Protein AF-A0A183GVA5-F1 (afdb_monomer)

Nearest PDB structures (foldseek):
  7lpi-assembly1_B  TM=5.401E-01  e=8.943E+00  Homo sapiens
  5dfh-assembly1_A  TM=5.681E-01  e=9.524E+00  Homo sapiens

Secondary structure (DSSP, 8-state):
--HHHHHHHHHHHHHHHHH---SEEEEEE-------S-SSTT-TTB-S------TTHHHHHHHHHHTT-EEGGGTS---GGGS-S---SS----TTS---S----EEEEEE--------

Radius of gyration: 16.21 Å; Cα contacts (8 Å, |Δi|>4): 136; chains: 1; bounding box: 30×30×55 Å

Sequence (119 aa):
MANEEVEVFYVDLEKFYKEGHTFHKVIVGKFNAKIGPRRSPDELHIGTHRLEWNEQGEGLSQFIMSTKTIHGNSQFQKPPSLRWTWETENVRLPAHLSGSTVPSCANIRLRDLGYTKAG

Structure (mmCIF, N/CA/C/O backbone):
data_AF-A0A183GVA5-F1
#
_entry.id   AF-A0A183GVA5-F1
#
loop_
_atom_site.group_PDB
_atom_site.id
_atom_site.type_symbol
_atom_site.label_atom_id
_atom_site.label_alt_id
_atom_site.label_comp_id
_atom_site.label_asym_id
_atom_site.label_entity_id
_atom_site.label_seq_id
_atom_site.pdbx_PDB_ins_code
_atom_site.Cartn_x
_atom_site.Cartn_y
_atom_site.Cartn_z
_atom_site.occupancy
_atom_site.B_iso_or_equiv
_atom_site.auth_seq_id
_atom_site.auth_co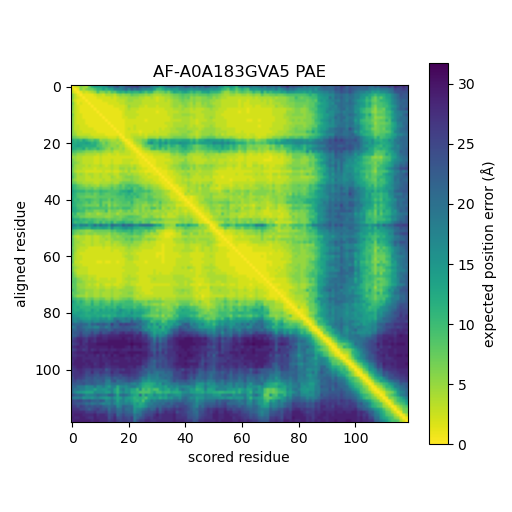mp_id
_atom_site.auth_asym_id
_atom_site.auth_atom_id
_atom_site.pdbx_PDB_model_num
ATOM 1 N N . MET A 1 1 ? 10.550 14.947 -4.752 1.00 59.25 1 MET A N 1
ATOM 2 C CA . MET A 1 1 ? 10.111 15.149 -3.360 1.00 59.25 1 MET A CA 1
ATOM 3 C C . MET A 1 1 ? 11.315 14.893 -2.493 1.00 59.25 1 MET A C 1
ATOM 5 O O . MET A 1 1 ? 12.006 13.906 -2.744 1.00 59.25 1 MET A O 1
ATOM 9 N N . ALA A 1 2 ? 11.611 15.802 -1.571 1.00 75.56 2 ALA A N 1
ATOM 10 C CA . ALA A 1 2 ? 12.652 15.554 -0.579 1.00 75.56 2 ALA A CA 1
ATOM 11 C C . ALA A 1 2 ? 12.209 14.396 0.332 1.00 75.56 2 ALA A C 1
ATOM 13 O O . ALA A 1 2 ? 11.009 14.189 0.515 1.00 75.56 2 ALA A O 1
ATOM 14 N N . ASN A 1 3 ? 13.152 13.628 0.886 1.00 79.19 3 ASN A N 1
ATOM 15 C CA . ASN A 1 3 ? 12.826 12.489 1.755 1.00 79.19 3 ASN A CA 1
ATOM 16 C C . ASN A 1 3 ? 11.934 12.908 2.944 1.00 79.19 3 ASN A C 1
ATOM 18 O O . ASN A 1 3 ? 10.969 12.224 3.263 1.00 79.19 3 ASN A O 1
ATOM 22 N N . GLU A 1 4 ? 12.187 14.091 3.505 1.00 86.31 4 GLU A N 1
ATOM 23 C CA . GLU A 1 4 ? 11.411 14.679 4.603 1.00 86.31 4 GLU A CA 1
ATOM 24 C C . GLU A 1 4 ? 9.936 14.927 4.238 1.00 86.31 4 GLU A C 1
ATOM 26 O O . GLU A 1 4 ? 9.043 14.588 5.007 1.00 86.31 4 GLU A O 1
ATOM 31 N N . GLU A 1 5 ? 9.643 15.440 3.037 1.00 87.94 5 GLU A N 1
ATOM 32 C CA . GLU A 1 5 ? 8.257 15.671 2.594 1.00 87.94 5 GLU A CA 1
ATOM 33 C C . GLU A 1 5 ? 7.469 14.358 2.482 1.00 87.94 5 GLU A C 1
ATOM 35 O O . GLU A 1 5 ? 6.274 14.308 2.777 1.00 87.94 5 GLU A O 1
ATOM 40 N N . VAL A 1 6 ? 8.140 13.285 2.048 1.00 86.25 6 VAL A N 1
ATOM 41 C CA . VAL A 1 6 ? 7.537 11.951 1.927 1.00 86.25 6 VAL A CA 1
ATOM 42 C C . VAL A 1 6 ? 7.249 11.364 3.307 1.00 86.25 6 VAL A C 1
ATOM 44 O O . VAL A 1 6 ? 6.186 10.777 3.508 1.00 86.25 6 VAL A O 1
ATOM 47 N N . GLU A 1 7 ? 8.165 11.535 4.257 1.00 88.56 7 GLU A N 1
ATOM 48 C CA . GLU A 1 7 ? 7.975 11.100 5.643 1.00 88.56 7 GLU A CA 1
ATOM 49 C C . GLU A 1 7 ? 6.812 11.842 6.307 1.00 88.56 7 GLU A C 1
ATOM 51 O O . GLU A 1 7 ? 5.906 11.198 6.841 1.00 88.56 7 GLU A O 1
ATOM 56 N N . VAL A 1 8 ? 6.771 13.175 6.194 1.00 94.12 8 VAL A N 1
ATOM 57 C CA . VAL A 1 8 ? 5.666 14.000 6.715 1.00 94.12 8 VAL A CA 1
ATOM 58 C C . VAL A 1 8 ? 4.327 13.562 6.118 1.00 94.12 8 VAL A C 1
ATOM 60 O O . VAL A 1 8 ? 3.357 13.385 6.853 1.00 94.12 8 VAL A O 1
ATOM 63 N N . PHE A 1 9 ? 4.278 13.288 4.810 1.00 91.31 9 PHE A N 1
ATOM 64 C CA . PHE A 1 9 ? 3.067 12.792 4.155 1.00 91.31 9 PHE A CA 1
ATOM 65 C C . PHE A 1 9 ? 2.539 11.490 4.778 1.00 91.31 9 PHE A C 1
ATOM 67 O O . PHE A 1 9 ? 1.338 11.377 5.027 1.00 91.31 9 PHE A O 1
ATOM 74 N N . TYR A 1 10 ? 3.402 10.501 5.040 1.00 91.50 10 TYR A N 1
ATOM 75 C CA . TYR A 1 10 ? 2.962 9.235 5.640 1.00 91.50 10 TYR A CA 1
ATOM 76 C C . TYR A 1 10 ? 2.550 9.389 7.107 1.00 91.50 10 TYR A C 1
ATOM 78 O O . TYR A 1 10 ? 1.580 8.749 7.518 1.00 91.50 10 TYR A O 1
ATOM 86 N N . VAL A 1 11 ? 3.224 10.254 7.871 1.00 92.94 11 VAL A N 1
ATOM 87 C CA . VAL A 1 11 ? 2.851 10.570 9.261 1.00 92.94 11 VAL A CA 1
ATOM 88 C C . VAL A 1 11 ? 1.459 11.203 9.319 1.00 92.94 11 VAL A C 1
ATOM 90 O O . VAL A 1 11 ? 0.597 10.744 10.075 1.00 92.94 11 VAL A O 1
ATOM 93 N N . ASP A 1 12 ? 1.202 12.207 8.480 1.00 94.38 12 ASP A N 1
ATOM 94 C CA . ASP A 1 12 ? -0.098 12.878 8.419 1.00 94.38 12 ASP A CA 1
ATOM 95 C C . ASP A 1 12 ? -1.199 11.937 7.917 1.00 94.38 12 ASP A C 1
ATOM 97 O O . ASP A 1 12 ? -2.304 11.910 8.469 1.00 94.38 12 ASP A O 1
ATOM 101 N N . LEU A 1 13 ? -0.899 11.106 6.913 1.00 91.19 13 LEU A N 1
ATOM 102 C CA . LEU A 1 13 ? -1.840 10.116 6.396 1.00 91.19 13 LEU A CA 1
ATOM 103 C C . LEU A 1 13 ? -2.199 9.060 7.449 1.00 91.19 13 LEU A C 1
ATOM 105 O O . LEU A 1 13 ? -3.353 8.639 7.535 1.00 91.19 13 LEU A O 1
ATOM 109 N N . GLU A 1 14 ? -1.233 8.624 8.256 1.00 91.69 14 GLU A N 1
ATOM 110 C CA . GLU A 1 14 ? -1.460 7.675 9.344 1.00 91.69 14 GLU A CA 1
ATOM 111 C C . GLU A 1 14 ? -2.351 8.270 10.434 1.00 91.69 14 GLU A C 1
ATOM 113 O O . GLU A 1 14 ? -3.303 7.619 10.879 1.00 91.69 14 GLU A O 1
ATOM 118 N N . LYS A 1 15 ? -2.081 9.517 10.829 1.00 92.62 15 LYS A N 1
ATOM 119 C CA . LYS A 1 15 ? -2.918 10.256 11.774 1.00 92.62 15 LYS A CA 1
ATOM 120 C C . LYS A 1 15 ? -4.350 10.378 11.247 1.00 92.62 15 LYS A C 1
ATOM 122 O O . LYS A 1 15 ? -5.285 9.951 11.924 1.00 92.62 15 LYS A O 1
ATOM 127 N N . PHE A 1 16 ? -4.512 10.836 10.006 1.00 89.62 16 PHE A N 1
ATOM 128 C CA . PHE A 1 16 ? -5.816 10.945 9.350 1.00 89.62 16 PHE A CA 1
ATOM 129 C C . PHE A 1 16 ? -6.5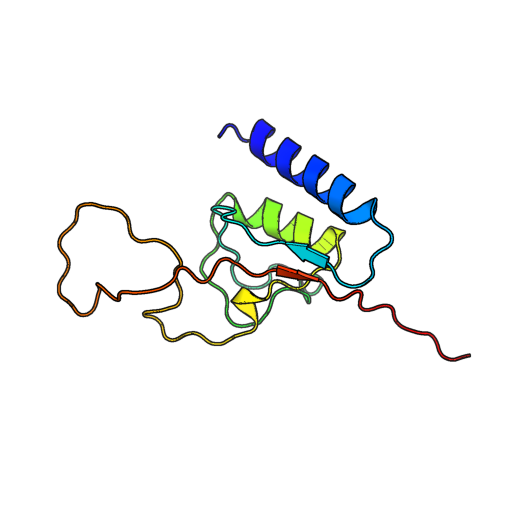50 9.597 9.284 1.00 89.62 16 PHE A C 1
ATOM 131 O O . PHE A 1 16 ? -7.747 9.506 9.569 1.00 89.62 16 PHE A O 1
ATOM 138 N N . TYR A 1 17 ? -5.834 8.516 8.957 1.00 87.31 17 TYR A N 1
ATOM 139 C CA . TYR A 1 17 ? -6.414 7.179 8.929 1.00 87.31 17 TYR A CA 1
ATOM 140 C C . TYR A 1 17 ? -6.936 6.746 10.304 1.00 87.31 17 TYR A C 1
ATOM 142 O O . TYR A 1 17 ? -7.979 6.098 10.368 1.00 87.31 17 TYR A O 1
ATOM 150 N N . LYS A 1 18 ? -6.264 7.105 11.401 1.00 86.94 18 LYS A N 1
ATOM 151 C CA . LYS A 1 18 ? -6.646 6.701 12.765 1.00 86.94 18 LYS A CA 1
ATOM 152 C C . LYS A 1 18 ? -7.779 7.542 13.368 1.00 86.94 18 LYS A C 1
ATOM 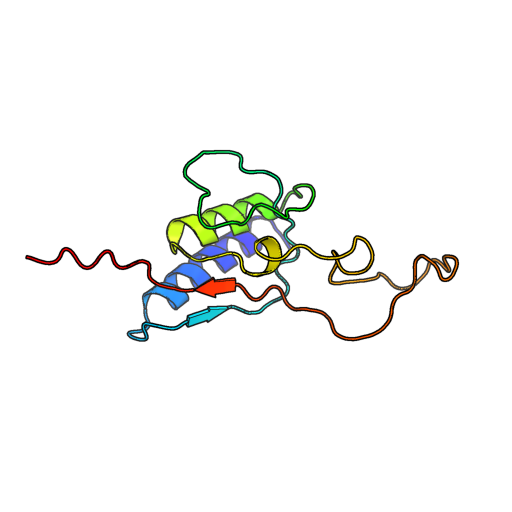154 O O . LYS A 1 18 ? -8.528 7.018 14.184 1.00 86.94 18 LYS A O 1
ATOM 159 N N . GLU A 1 19 ? -7.951 8.795 12.951 1.00 87.94 19 GLU A N 1
ATOM 160 C CA . GLU A 1 19 ? -8.914 9.732 13.562 1.00 87.94 19 GLU A CA 1
ATOM 161 C C . GLU A 1 19 ? -10.400 9.404 13.302 1.00 87.94 19 GLU A C 1
ATOM 163 O O . GLU A 1 19 ? -11.258 9.736 14.115 1.00 87.94 19 GLU A O 1
ATOM 168 N N . GLY A 1 20 ? -10.747 8.738 12.195 1.00 77.69 20 GLY A N 1
ATOM 169 C CA . GLY A 1 20 ? -12.153 8.451 11.863 1.00 77.69 20 GLY A CA 1
ATOM 170 C C . GLY A 1 20 ? -12.754 7.231 12.585 1.00 77.69 20 GLY A C 1
ATOM 171 O O . GLY A 1 20 ? -12.099 6.199 12.701 1.00 77.69 20 GLY A O 1
ATOM 172 N N . HIS A 1 21 ? -14.044 7.278 12.934 1.00 78.50 21 HIS A N 1
ATOM 173 C CA . HIS A 1 21 ? -14.781 6.163 13.567 1.00 78.50 21 HIS A CA 1
ATOM 174 C C . HIS A 1 21 ? -15.403 5.147 12.584 1.00 78.50 21 HIS A C 1
ATOM 176 O O . HIS A 1 21 ? -16.248 4.339 12.966 1.00 78.50 21 HIS A O 1
ATOM 182 N N . THR A 1 22 ? -15.035 5.182 11.300 1.00 81.38 22 THR A N 1
ATOM 183 C CA . THR A 1 22 ? -15.563 4.250 10.294 1.00 81.38 22 THR A CA 1
ATOM 184 C C . THR A 1 22 ? -14.725 2.972 10.218 1.00 81.38 22 THR A C 1
ATOM 186 O O . THR A 1 22 ? -13.507 3.022 10.075 1.00 81.38 22 THR A O 1
ATOM 189 N N . PHE A 1 23 ? -15.383 1.811 10.257 1.00 73.19 23 PHE A N 1
ATOM 190 C CA . PHE A 1 2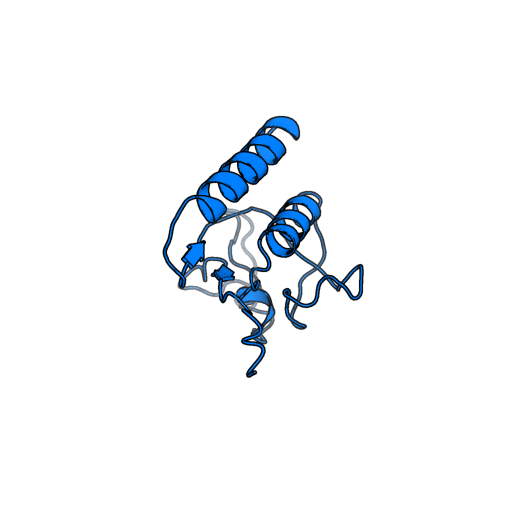3 ? -14.712 0.502 10.201 1.00 73.19 23 PHE A CA 1
ATOM 191 C C . PHE A 1 23 ? -14.195 0.119 8.804 1.00 73.19 23 PHE A C 1
ATOM 193 O O . PHE A 1 23 ? -13.311 -0.723 8.671 1.00 73.19 23 PHE A O 1
ATOM 200 N N . HIS A 1 24 ? -14.753 0.715 7.747 1.00 79.62 24 HIS A N 1
ATOM 201 C CA . HIS A 1 24 ? -14.414 0.393 6.362 1.00 79.62 24 HIS A CA 1
ATOM 202 C C . HIS A 1 24 ? -13.805 1.609 5.682 1.00 79.62 24 HIS A C 1
ATOM 204 O O . HIS A 1 24 ? -14.514 2.495 5.205 1.00 79.62 24 HIS A O 1
ATOM 210 N N . LYS A 1 25 ? -12.477 1.637 5.636 1.00 81.31 25 LYS A N 1
ATOM 211 C CA . LYS A 1 25 ? -11.704 2.698 4.996 1.00 81.31 25 LYS A CA 1
ATOM 212 C C . LYS A 1 25 ? -10.999 2.134 3.767 1.00 81.31 25 LYS A C 1
ATOM 214 O O . LYS A 1 25 ? -10.634 0.959 3.710 1.00 81.31 25 LYS A O 1
ATOM 219 N N . VAL A 1 26 ? -10.835 2.962 2.747 1.00 82.88 26 VAL A N 1
ATOM 220 C CA . VAL A 1 26 ? -10.090 2.613 1.535 1.00 82.88 26 VAL A CA 1
ATOM 221 C C . VAL A 1 26 ? -9.255 3.824 1.178 1.00 82.88 26 VAL A C 1
ATOM 223 O O . VAL A 1 26 ? -9.790 4.923 1.065 1.00 82.88 26 VAL A O 1
ATOM 226 N N . ILE A 1 27 ? -7.952 3.614 1.017 1.00 85.25 27 ILE A N 1
ATOM 227 C CA . ILE A 1 27 ? -7.040 4.654 0.552 1.00 85.25 27 ILE A CA 1
ATOM 228 C C . ILE A 1 27 ? -6.618 4.283 -0.863 1.00 85.25 27 ILE A C 1
ATOM 230 O O . ILE A 1 27 ? -6.155 3.169 -1.128 1.00 85.25 27 ILE A O 1
ATOM 234 N N . VAL A 1 28 ? -6.821 5.230 -1.774 1.00 84.62 28 VAL A N 1
ATOM 235 C CA . VAL A 1 28 ? -6.539 5.083 -3.198 1.00 84.62 28 VAL A CA 1
ATOM 236 C C . VAL A 1 28 ? -5.692 6.266 -3.629 1.00 84.62 28 VAL A C 1
ATOM 238 O O . VAL A 1 28 ? -6.073 7.414 -3.422 1.00 84.62 28 VAL A O 1
ATOM 241 N N . GLY A 1 29 ? -4.540 5.993 -4.233 1.00 84.50 29 GLY A N 1
ATOM 242 C CA . GLY A 1 29 ? -3.632 7.048 -4.664 1.00 84.50 29 GLY A CA 1
ATOM 243 C C . GLY A 1 29 ? -2.409 6.520 -5.400 1.00 84.50 29 GLY A C 1
ATOM 244 O O . GLY A 1 29 ? -2.134 5.316 -5.421 1.00 84.50 29 GLY A O 1
ATOM 245 N N . LYS A 1 30 ? -1.670 7.439 -6.026 1.00 81.69 30 LYS A N 1
ATOM 246 C CA . LYS A 1 30 ? -0.370 7.160 -6.641 1.00 81.69 30 LYS A CA 1
ATOM 247 C C . LYS A 1 30 ? 0.730 7.452 -5.622 1.00 81.69 30 LYS A C 1
ATOM 249 O O . LYS A 1 30 ? 1.168 8.585 -5.493 1.00 81.69 30 LYS A O 1
ATOM 254 N N . PHE A 1 31 ? 1.192 6.411 -4.938 1.00 83.62 31 PHE A N 1
ATOM 255 C CA . PHE A 1 31 ? 2.240 6.518 -3.916 1.00 83.62 31 PHE A CA 1
ATOM 256 C C . PHE A 1 31 ? 3.666 6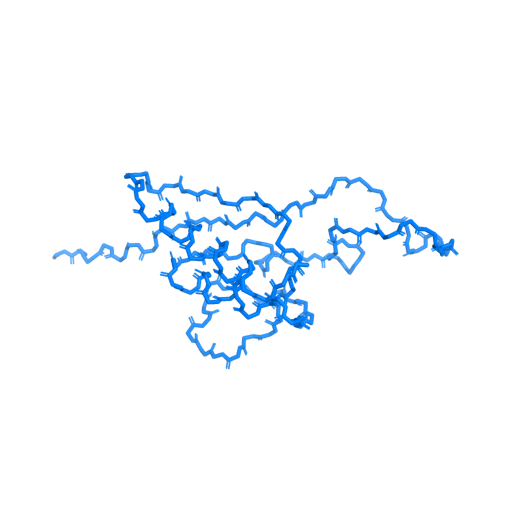.558 -4.480 1.00 83.62 31 PHE A C 1
ATOM 258 O O . PHE A 1 31 ? 4.603 6.741 -3.719 1.00 83.62 31 PHE A O 1
ATOM 265 N N . ASN A 1 32 ? 3.849 6.317 -5.789 1.00 83.69 32 ASN A N 1
ATOM 266 C CA . ASN A 1 32 ? 5.161 6.153 -6.447 1.00 83.69 32 ASN A CA 1
ATOM 267 C C . ASN A 1 32 ? 6.094 5.101 -5.797 1.00 83.69 32 ASN A C 1
ATOM 269 O O . ASN A 1 32 ? 7.250 4.945 -6.187 1.00 83.69 32 ASN A O 1
ATOM 273 N N . ALA A 1 33 ? 5.557 4.295 -4.885 1.00 84.75 33 ALA A N 1
ATOM 274 C CA . ALA A 1 33 ? 6.231 3.229 -4.173 1.00 84.75 33 ALA A CA 1
ATOM 275 C C . ALA A 1 33 ? 5.943 1.866 -4.819 1.00 84.75 33 ALA A C 1
ATOM 277 O O . ALA A 1 33 ? 4.814 1.566 -5.222 1.00 84.75 33 ALA A O 1
ATOM 278 N N . LYS A 1 34 ? 6.970 1.020 -4.894 1.00 84.62 34 LYS A N 1
ATOM 279 C CA . LYS A 1 34 ? 6.866 -0.386 -5.279 1.00 84.62 34 LYS A CA 1
ATOM 280 C C . LYS A 1 34 ? 7.237 -1.238 -4.076 1.00 84.62 34 LYS A C 1
ATOM 282 O O . LYS A 1 34 ? 8.340 -1.135 -3.546 1.00 84.62 34 LYS A O 1
ATOM 287 N N . ILE A 1 35 ? 6.304 -2.091 -3.669 1.00 80.38 35 ILE A N 1
ATOM 288 C CA . ILE A 1 35 ? 6.526 -3.066 -2.606 1.00 80.38 35 ILE A CA 1
ATOM 289 C C . ILE A 1 35 ? 6.910 -4.396 -3.236 1.00 80.38 35 ILE A C 1
ATOM 291 O O . ILE A 1 35 ? 6.178 -4.926 -4.086 1.00 80.38 35 ILE A O 1
ATOM 295 N N . GLY A 1 36 ? 8.036 -4.935 -2.781 1.00 82.06 36 GLY A N 1
ATOM 296 C CA . GLY A 1 36 ? 8.510 -6.250 -3.171 1.00 82.06 36 GLY A CA 1
ATOM 297 C C . GLY A 1 36 ? 8.326 -7.337 -2.126 1.00 82.06 36 GLY A C 1
ATOM 298 O O . GLY A 1 36 ? 7.545 -7.144 -1.188 1.00 82.06 36 GLY A O 1
ATOM 299 N N . PRO A 1 37 ? 8.956 -8.515 -2.325 1.00 79.75 37 PRO A N 1
ATOM 300 C CA . PRO A 1 37 ? 8.812 -9.681 -1.454 1.00 79.75 37 PRO A CA 1
ATOM 301 C C . PRO A 1 37 ? 8.929 -9.323 0.028 1.00 79.75 37 PRO A C 1
ATOM 303 O O . PRO A 1 37 ? 9.679 -8.407 0.372 1.00 79.75 37 PRO A O 1
ATOM 306 N N . ARG A 1 38 ? 8.178 -10.043 0.877 1.00 81.00 38 ARG A N 1
ATOM 307 C CA . ARG A 1 38 ? 8.158 -9.812 2.330 1.00 81.00 38 ARG A CA 1
ATOM 308 C C . ARG A 1 38 ? 9.573 -9.770 2.878 1.00 81.00 38 ARG A C 1
ATOM 310 O O . ARG A 1 38 ? 10.326 -10.717 2.663 1.00 81.00 38 ARG A O 1
ATOM 317 N N . ARG A 1 39 ? 9.895 -8.701 3.603 1.00 81.38 39 ARG A N 1
ATOM 318 C CA . ARG A 1 39 ? 11.169 -8.596 4.327 1.00 81.38 39 ARG A CA 1
ATOM 319 C C . ARG A 1 39 ? 11.093 -9.245 5.706 1.00 81.38 39 ARG A C 1
ATOM 321 O O . ARG A 1 39 ? 12.106 -9.721 6.204 1.00 81.38 39 ARG A O 1
ATOM 328 N N . SER A 1 40 ? 9.895 -9.328 6.286 1.00 81.81 40 SER A N 1
ATOM 329 C CA . SER A 1 40 ? 9.647 -9.994 7.564 1.00 81.81 40 SER A CA 1
ATOM 330 C C . SER A 1 40 ? 8.328 -10.781 7.557 1.00 81.81 40 SER A C 1
ATOM 332 O O . SER A 1 40 ? 7.434 -10.510 6.744 1.00 81.81 40 SER A O 1
ATOM 334 N N . PRO A 1 41 ? 8.171 -11.759 8.468 1.00 78.12 41 PRO A N 1
ATOM 335 C CA . PRO A 1 41 ? 6.898 -12.439 8.684 1.00 78.12 41 PRO A CA 1
ATOM 336 C C . PRO A 1 41 ? 5.758 -11.488 9.069 1.00 78.12 41 PRO A C 1
ATOM 338 O O . PRO A 1 41 ? 4.621 -11.770 8.710 1.00 78.12 41 PRO A O 1
ATOM 341 N N . ASP A 1 42 ? 6.051 -10.358 9.720 1.00 79.81 42 ASP A N 1
ATOM 342 C CA . ASP A 1 42 ? 5.054 -9.391 10.206 1.00 79.81 42 ASP A CA 1
ATOM 343 C C . ASP A 1 42 ? 4.354 -8.609 9.074 1.00 79.81 42 ASP A C 1
ATOM 345 O O . ASP A 1 42 ? 3.251 -8.086 9.249 1.00 79.81 42 ASP A O 1
ATOM 349 N N . GLU A 1 43 ? 4.923 -8.595 7.862 1.00 79.19 43 GLU A N 1
ATOM 350 C CA . GLU A 1 43 ? 4.337 -7.990 6.653 1.00 79.19 43 GLU A CA 1
ATOM 351 C C . GLU A 1 43 ? 3.200 -8.838 6.026 1.00 79.19 43 GLU A C 1
ATOM 353 O O . GLU A 1 43 ? 3.043 -8.919 4.794 1.00 79.19 43 GLU A O 1
ATOM 358 N N . LEU A 1 44 ? 2.377 -9.488 6.861 1.00 81.75 44 LEU A N 1
ATOM 359 C CA . LEU A 1 44 ? 1.271 -10.364 6.443 1.00 81.75 44 LEU A CA 1
ATOM 360 C C . LEU A 1 44 ? 0.215 -9.646 5.594 1.00 81.75 44 LEU A C 1
ATOM 362 O O . LEU A 1 44 ? -0.442 -10.263 4.755 1.00 81.75 44 LEU A O 1
ATOM 366 N N . HIS A 1 45 ? 0.071 -8.338 5.777 1.00 82.50 45 HIS A N 1
ATOM 367 C CA . HIS A 1 45 ? -0.987 -7.556 5.147 1.00 82.50 45 HIS A CA 1
ATOM 368 C C . HIS A 1 45 ? -0.730 -7.221 3.670 1.00 82.50 45 HIS A C 1
ATOM 370 O O . HIS A 1 45 ? -1.624 -6.780 2.942 1.00 82.50 45 HIS A O 1
ATOM 376 N N . ILE A 1 46 ? 0.484 -7.471 3.189 1.00 81.81 46 ILE A N 1
ATOM 377 C CA . ILE A 1 46 ? 0.818 -7.339 1.778 1.00 81.81 46 ILE A CA 1
ATOM 378 C C . ILE A 1 46 ? 0.792 -8.754 1.155 1.00 81.81 46 ILE A C 1
ATOM 380 O O . ILE A 1 46 ? 1.327 -9.714 1.717 1.00 81.81 46 ILE A O 1
ATOM 384 N N . GLY A 1 47 ? 0.131 -8.909 0.011 1.00 80.38 47 GLY A N 1
ATOM 385 C CA . GLY A 1 47 ? -0.133 -10.192 -0.653 1.00 80.38 47 GLY A CA 1
ATOM 386 C C . GLY A 1 47 ? 1.092 -10.806 -1.332 1.00 80.38 47 GLY A C 1
ATOM 387 O O . GLY A 1 47 ? 2.177 -10.237 -1.306 1.00 80.38 47 GLY A O 1
ATOM 388 N N . THR A 1 48 ? 0.944 -11.989 -1.924 1.00 78.81 48 THR A N 1
ATOM 389 C CA . THR A 1 48 ? 2.049 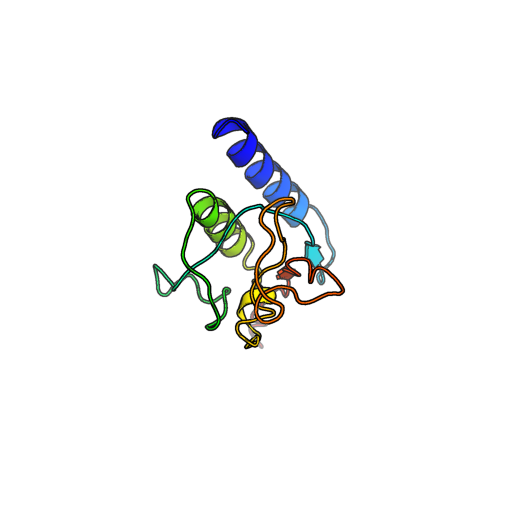-12.771 -2.518 1.00 78.81 48 THR A CA 1
ATOM 390 C C . THR A 1 48 ? 2.496 -12.262 -3.892 1.00 78.81 48 THR A C 1
ATOM 392 O O . THR A 1 48 ? 3.634 -12.493 -4.298 1.00 78.81 48 THR A O 1
ATOM 395 N N . HIS A 1 49 ? 1.642 -11.526 -4.605 1.00 76.12 49 HIS A N 1
ATOM 396 C CA . HIS A 1 49 ? 1.887 -11.081 -5.976 1.00 76.12 49 HIS A CA 1
ATOM 397 C C . HIS A 1 49 ? 2.542 -9.692 -5.991 1.00 76.12 49 HIS A C 1
ATOM 399 O O . HIS A 1 49 ? 1.887 -8.673 -6.202 1.00 76.12 49 HIS A O 1
ATOM 405 N N . ARG A 1 50 ? 3.854 -9.635 -5.729 1.00 72.06 50 ARG A N 1
ATOM 406 C CA . ARG A 1 50 ? 4.593 -8.374 -5.493 1.00 72.06 50 ARG A CA 1
ATOM 407 C C . ARG A 1 50 ? 5.571 -8.002 -6.599 1.00 72.06 50 ARG A C 1
ATOM 409 O O . ARG A 1 50 ? 5.919 -8.854 -7.404 1.00 72.06 50 ARG A O 1
ATOM 416 N N . LEU A 1 51 ? 5.973 -6.737 -6.674 1.00 73.06 51 LEU A N 1
ATOM 417 C CA . LEU A 1 51 ? 6.945 -6.248 -7.663 1.00 73.06 51 LEU A CA 1
ATOM 418 C C . LEU A 1 51 ? 8.362 -6.242 -7.076 1.00 73.06 51 LEU A C 1
ATOM 420 O O . LEU A 1 51 ? 8.586 -6.797 -6.015 1.00 73.06 51 LEU A O 1
ATOM 424 N N . GLU A 1 52 ? 9.343 -5.674 -7.763 1.00 81.94 52 GLU A N 1
ATOM 425 C CA . GLU A 1 52 ? 10.627 -5.359 -7.134 1.00 81.94 52 GLU A CA 1
ATOM 426 C C . GLU A 1 52 ? 10.481 -4.119 -6.237 1.00 81.94 52 GLU A C 1
ATOM 428 O O . GLU A 1 52 ? 9.680 -3.229 -6.535 1.00 81.94 52 GLU A O 1
ATOM 433 N N . TRP A 1 53 ? 11.227 -4.072 -5.132 1.00 82.94 53 TRP A N 1
ATOM 434 C CA . TRP A 1 53 ? 11.257 -2.917 -4.234 1.00 82.94 53 TRP A CA 1
ATOM 435 C C . TRP A 1 53 ? 11.840 -1.679 -4.935 1.00 82.94 53 TRP A C 1
ATOM 437 O O . TRP A 1 53 ? 12.764 -1.795 -5.733 1.00 82.94 53 TRP A O 1
ATOM 447 N N . ASN A 1 54 ? 11.342 -0.487 -4.597 1.00 85.12 54 ASN A N 1
ATOM 448 C CA . ASN A 1 54 ? 12.042 0.775 -4.864 1.00 85.12 54 ASN A CA 1
ATOM 449 C C . ASN A 1 54 ? 12.298 1.543 -3.555 1.00 85.12 54 ASN A C 1
ATOM 451 O O . ASN A 1 54 ? 11.818 1.135 -2.499 1.00 85.12 54 ASN A O 1
ATOM 455 N N . GLU A 1 55 ? 13.034 2.655 -3.631 1.00 84.31 55 GLU A N 1
ATOM 456 C CA . GLU A 1 55 ? 13.421 3.475 -2.466 1.00 84.31 55 GLU A CA 1
ATOM 457 C C . GLU A 1 55 ? 12.219 3.901 -1.609 1.00 84.31 55 GLU A C 1
ATOM 459 O O . GLU A 1 55 ? 12.257 3.817 -0.387 1.00 84.31 55 GLU A O 1
ATOM 464 N N . GLN A 1 56 ? 11.107 4.271 -2.248 1.00 82.94 56 GLN A N 1
ATOM 465 C CA . GLN A 1 56 ? 9.886 4.717 -1.565 1.00 82.94 56 GLN A CA 1
ATOM 466 C C . GLN A 1 56 ? 9.020 3.568 -1.026 1.00 82.94 56 GLN A C 1
ATOM 468 O O . GLN A 1 56 ? 8.047 3.808 -0.311 1.00 82.94 56 GLN A O 1
ATOM 473 N N . GLY A 1 57 ? 9.342 2.320 -1.376 1.00 85.75 57 GLY A N 1
ATOM 474 C CA . GLY A 1 57 ? 8.594 1.140 -0.955 1.00 85.75 57 GLY A CA 1
ATOM 475 C C . GLY A 1 57 ? 8.528 0.992 0.561 1.00 85.75 57 GLY A C 1
ATOM 476 O O . GLY A 1 57 ? 7.487 0.598 1.083 1.00 85.75 57 GLY A O 1
ATOM 477 N N . GLU A 1 58 ? 9.618 1.321 1.256 1.00 88.44 58 GLU A N 1
ATOM 478 C CA . GLU A 1 58 ? 9.751 1.138 2.705 1.00 88.44 58 GLU A CA 1
ATOM 479 C C . GLU A 1 58 ? 8.706 1.950 3.481 1.00 88.44 58 GLU A C 1
ATOM 481 O O . GLU A 1 58 ? 7.960 1.376 4.272 1.00 88.44 58 GLU A O 1
ATOM 486 N N . GLY A 1 59 ? 8.562 3.246 3.181 1.00 89.00 59 GLY A N 1
ATOM 487 C CA . GLY A 1 59 ? 7.570 4.105 3.839 1.00 89.00 59 GLY A CA 1
ATOM 488 C C . GLY A 1 59 ? 6.136 3.609 3.637 1.00 89.00 59 GLY A C 1
ATOM 489 O O . GLY A 1 59 ? 5.348 3.568 4.582 1.00 89.00 59 GLY A O 1
ATOM 490 N N . LEU A 1 60 ? 5.812 3.119 2.432 1.00 88.94 60 LEU A N 1
ATOM 491 C CA . LEU A 1 60 ? 4.507 2.512 2.178 1.00 88.94 60 LEU A CA 1
ATOM 492 C C . LEU A 1 60 ? 4.319 1.208 2.974 1.00 88.94 60 LEU A C 1
ATOM 494 O O . LEU A 1 60 ? 3.229 0.975 3.492 1.00 88.94 60 LEU A O 1
ATOM 498 N N . SER A 1 61 ? 5.354 0.367 3.096 1.00 87.06 61 SER A N 1
ATOM 499 C CA . SER A 1 61 ? 5.297 -0.868 3.897 1.00 87.06 61 SER A CA 1
ATOM 500 C C . SER A 1 61 ? 5.050 -0.567 5.375 1.00 87.06 61 SER A C 1
ATOM 502 O O . SER A 1 61 ? 4.142 -1.140 5.979 1.00 87.06 61 SER A O 1
ATOM 504 N N . GLN A 1 62 ? 5.791 0.391 5.936 1.00 89.88 62 GLN A N 1
ATOM 505 C CA . GLN A 1 62 ? 5.649 0.818 7.328 1.00 89.88 62 GLN A CA 1
ATOM 506 C C . GLN A 1 62 ? 4.265 1.400 7.605 1.00 89.88 62 GLN A C 1
ATOM 508 O O . GLN A 1 62 ? 3.615 0.997 8.571 1.00 89.88 62 GLN A O 1
ATOM 513 N N . PHE A 1 63 ? 3.767 2.264 6.715 1.00 89.50 63 PHE A N 1
ATOM 514 C CA . PHE A 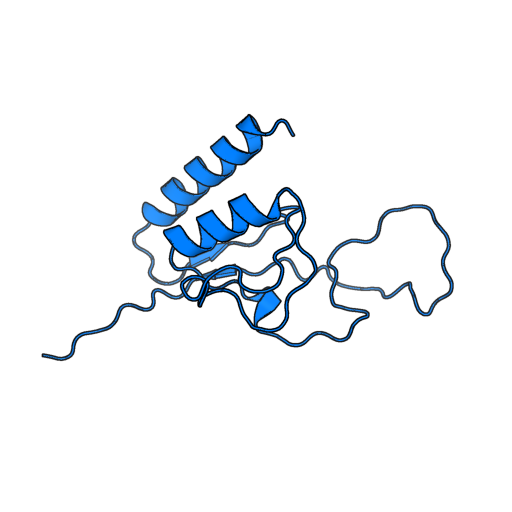1 63 ? 2.401 2.774 6.786 1.00 89.50 63 PHE A CA 1
ATOM 515 C C . PHE A 1 63 ? 1.386 1.626 6.812 1.00 89.50 63 PHE A C 1
ATOM 517 O O . PHE A 1 63 ? 0.498 1.591 7.668 1.00 89.50 63 PHE A O 1
ATOM 524 N N . ILE A 1 64 ? 1.537 0.651 5.909 1.00 88.94 64 ILE A N 1
ATOM 525 C CA . ILE A 1 64 ? 0.634 -0.495 5.806 1.00 88.94 64 ILE A CA 1
ATOM 526 C C . ILE A 1 64 ? 0.639 -1.332 7.091 1.00 88.94 64 ILE A C 1
ATOM 528 O O . ILE A 1 64 ? -0.419 -1.713 7.598 1.00 88.94 64 ILE A O 1
ATOM 532 N N . MET A 1 65 ? 1.825 -1.594 7.639 1.00 88.25 65 MET A N 1
ATOM 533 C CA . MET A 1 65 ? 1.992 -2.332 8.888 1.00 88.25 65 MET A CA 1
ATOM 534 C C . MET A 1 65 ? 1.397 -1.584 10.085 1.00 88.25 65 MET A C 1
ATOM 536 O O . MET A 1 65 ? 0.608 -2.171 10.826 1.00 88.25 65 MET A O 1
ATOM 540 N N . SER A 1 66 ? 1.723 -0.299 10.258 1.00 89.56 66 SER A N 1
ATOM 541 C CA . SER A 1 66 ? 1.270 0.510 11.401 1.00 89.56 66 SER A CA 1
ATOM 542 C C . SER A 1 66 ? -0.254 0.644 11.445 1.00 89.56 66 SER A C 1
ATOM 544 O O . SER A 1 66 ? -0.884 0.589 12.505 1.00 89.56 66 SER A O 1
ATOM 546 N N . THR A 1 67 ? -0.872 0.762 10.271 1.00 86.19 67 THR A N 1
ATOM 547 C CA . THR A 1 67 ? -2.326 0.887 10.124 1.00 86.19 67 THR A CA 1
ATOM 548 C C . THR A 1 67 ? -3.050 -0.460 10.042 1.00 86.19 67 THR A C 1
ATOM 550 O O . THR A 1 67 ? -4.281 -0.480 10.013 1.00 86.19 67 THR A O 1
ATOM 553 N N . LYS A 1 68 ? -2.311 -1.583 10.024 1.00 86.56 68 LYS A N 1
ATOM 554 C CA . LYS A 1 68 ? -2.823 -2.958 9.836 1.00 86.56 68 LYS A CA 1
ATOM 555 C C . LYS A 1 68 ? -3.693 -3.102 8.587 1.00 86.56 68 LYS A C 1
ATOM 557 O O . LYS A 1 68 ? -4.709 -3.796 8.565 1.00 86.56 68 LYS A O 1
ATOM 562 N N . THR A 1 69 ? -3.304 -2.409 7.529 1.00 84.56 69 THR A N 1
ATOM 563 C CA . THR A 1 69 ? -4.088 -2.286 6.304 1.00 84.56 69 THR A CA 1
ATOM 564 C C . THR A 1 69 ? -3.693 -3.318 5.264 1.00 84.56 69 THR A C 1
ATOM 566 O O . THR A 1 69 ? -2.570 -3.787 5.271 1.00 84.56 69 THR A O 1
ATOM 569 N N . ILE A 1 70 ? -4.577 -3.692 4.329 1.00 85.56 70 ILE A N 1
ATOM 570 C CA . ILE A 1 70 ? -4.242 -4.698 3.306 1.00 85.56 70 ILE A CA 1
ATOM 571 C C . ILE A 1 70 ? -3.866 -4.015 1.993 1.00 85.56 70 ILE A C 1
ATOM 573 O O . ILE A 1 70 ? -4.675 -3.314 1.376 1.00 85.56 70 ILE A O 1
ATOM 577 N N . HIS A 1 71 ? -2.665 -4.301 1.491 1.00 85.25 71 HIS A N 1
ATOM 578 C CA . HIS A 1 71 ? -2.239 -3.837 0.173 1.00 85.25 71 HIS A CA 1
ATOM 579 C C . HIS A 1 71 ? -2.941 -4.632 -0.936 1.00 85.25 71 HIS A C 1
ATOM 581 O O . HIS A 1 71 ? -2.452 -5.666 -1.405 1.00 85.25 71 HIS A O 1
ATOM 587 N N . GLY A 1 72 ? -4.109 -4.148 -1.359 1.00 82.88 72 GLY A N 1
ATOM 588 C CA . GLY A 1 72 ? -5.011 -4.868 -2.258 1.00 82.88 72 GLY A CA 1
ATOM 589 C C . GLY A 1 72 ? -4.385 -5.214 -3.606 1.00 82.88 72 GLY A C 1
ATOM 590 O O . GLY A 1 72 ? -4.571 -6.328 -4.086 1.00 82.88 72 GLY A O 1
ATOM 591 N N . ASN A 1 73 ? -3.563 -4.328 -4.178 1.00 79.06 73 ASN A N 1
ATOM 592 C CA . ASN A 1 73 ? -2.908 -4.582 -5.465 1.00 79.06 73 ASN A CA 1
ATOM 593 C C . ASN A 1 73 ? -2.038 -5.853 -5.454 1.00 79.06 73 ASN A C 1
ATOM 595 O O . ASN A 1 73 ? -2.014 -6.588 -6.434 1.00 79.06 73 ASN A O 1
ATOM 599 N N . SER A 1 74 ? -1.366 -6.136 -4.334 1.00 79.31 74 SER A N 1
ATOM 600 C CA . S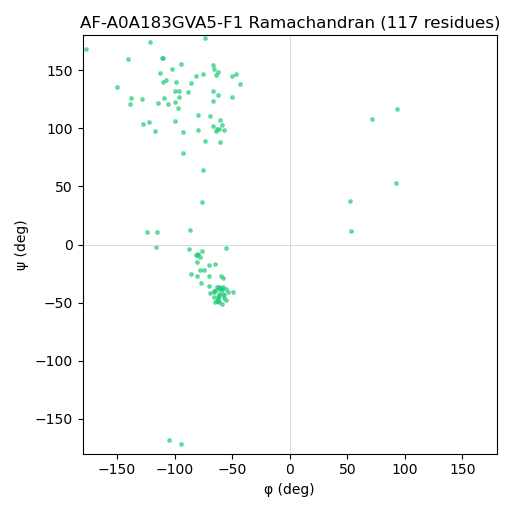ER A 1 74 ? -0.517 -7.331 -4.194 1.00 79.31 74 SER A CA 1
ATOM 601 C C . SER A 1 74 ? -1.266 -8.632 -3.904 1.00 79.31 74 SER A C 1
ATOM 603 O O . SER A 1 74 ? -0.652 -9.698 -3.888 1.00 79.31 74 SER A O 1
ATOM 605 N N . GLN A 1 75 ? -2.572 -8.570 -3.630 1.00 82.12 75 GLN A N 1
ATOM 606 C CA . GLN A 1 75 ? -3.372 -9.767 -3.359 1.00 82.12 75 GLN A CA 1
ATOM 607 C C . GLN A 1 75 ? -3.714 -10.514 -4.649 1.00 82.12 75 GLN A C 1
ATOM 609 O O . GLN A 1 75 ? -3.767 -11.740 -4.664 1.00 82.12 75 GLN A O 1
ATOM 614 N N . PHE A 1 76 ? -3.890 -9.786 -5.749 1.00 79.31 76 PHE A N 1
ATOM 615 C CA . PHE A 1 76 ? -4.346 -10.355 -7.010 1.00 79.31 76 PHE A CA 1
ATOM 616 C C . PHE A 1 76 ? -3.172 -10.672 -7.930 1.00 79.31 76 PHE A C 1
ATOM 618 O O . PHE A 1 76 ? -2.299 -9.834 -8.159 1.00 79.31 76 PHE A O 1
ATOM 625 N N . GLN A 1 77 ? -3.179 -11.876 -8.500 1.00 77.94 77 GLN A N 1
ATOM 626 C CA . GLN A 1 77 ? -2.285 -12.198 -9.599 1.00 77.94 77 GLN A CA 1
ATOM 627 C C . GLN A 1 77 ? -2.694 -11.362 -10.809 1.00 77.94 77 GLN A C 1
ATOM 629 O O . GLN A 1 77 ? -3.840 -11.414 -11.254 1.00 77.94 77 GLN A O 1
ATOM 634 N N . LYS A 1 78 ? -1.752 -10.585 -11.337 1.00 73.19 78 LYS A N 1
ATOM 635 C CA . LYS A 1 78 ? -1.950 -9.818 -12.564 1.00 73.19 78 LYS A CA 1
ATOM 636 C C . LYS A 1 78 ? -1.106 -10.424 -13.681 1.00 73.19 78 LYS A C 1
ATOM 638 O O . LYS A 1 78 ? 0.041 -10.799 -13.411 1.00 73.19 78 LYS A O 1
ATOM 643 N N . PRO A 1 79 ? -1.627 -10.503 -14.919 1.00 74.31 79 PRO A N 1
ATOM 644 C CA . PRO A 1 79 ? -0.795 -10.763 -16.085 1.00 74.31 79 PRO A CA 1
ATOM 645 C C . PRO A 1 79 ? 0.397 -9.797 -16.096 1.00 74.31 79 PRO A C 1
ATOM 647 O O . PRO A 1 79 ? 0.222 -8.644 -15.685 1.00 74.31 79 PRO A O 1
ATOM 650 N N . PRO A 1 80 ? 1.591 -10.214 -16.559 1.00 68.75 80 PRO A N 1
ATOM 651 C CA . PRO A 1 80 ? 2.766 -9.346 -16.592 1.00 68.75 80 PRO A CA 1
ATOM 652 C C . PRO A 1 80 ? 2.486 -7.980 -17.231 1.00 68.75 80 PRO A C 1
ATOM 654 O O . PRO A 1 80 ? 2.871 -6.970 -16.657 1.00 68.75 80 PRO A O 1
ATOM 657 N N . SER A 1 81 ? 1.712 -7.949 -18.320 1.00 68.94 81 SER A N 1
ATOM 658 C CA . SER A 1 81 ? 1.300 -6.737 -19.042 1.00 68.94 81 SER A CA 1
ATOM 659 C C . SER A 1 81 ? 0.401 -5.770 -18.258 1.00 68.94 81 SER A C 1
ATOM 661 O O . SER A 1 81 ? 0.267 -4.622 -18.657 1.00 68.94 81 SER A O 1
ATOM 663 N N . LEU A 1 82 ? -0.214 -6.203 -17.153 1.00 69.56 82 LEU A N 1
ATOM 664 C CA . LEU A 1 82 ? -1.126 -5.397 -16.325 1.00 69.56 82 LEU A CA 1
ATOM 665 C C . LEU A 1 82 ? -0.571 -5.146 -14.915 1.00 69.56 82 LEU A C 1
ATOM 667 O O . LEU A 1 82 ? -1.294 -4.715 -14.011 1.00 69.56 82 LEU A O 1
ATOM 671 N N . ARG A 1 83 ? 0.706 -5.473 -14.684 1.00 64.25 83 ARG A N 1
ATOM 672 C CA . ARG A 1 83 ? 1.318 -5.413 -13.350 1.00 64.25 83 ARG A CA 1
ATOM 673 C C . ARG A 1 83 ? 1.747 -3.999 -12.948 1.00 64.25 83 ARG A C 1
ATOM 675 O O . ARG A 1 83 ? 1.984 -3.763 -11.765 1.00 64.25 83 ARG A O 1
ATOM 682 N N . TRP A 1 84 ? 1.823 -3.068 -13.896 1.00 60.59 84 TRP A N 1
ATOM 683 C CA . TRP A 1 84 ? 2.175 -1.664 -13.675 1.00 60.59 84 TRP A CA 1
ATOM 684 C C . TRP A 1 84 ? 0.979 -0.731 -13.874 1.00 60.59 84 TRP A C 1
ATOM 686 O O . TRP A 1 84 ? -0.030 -1.088 -14.473 1.00 60.59 84 TRP A O 1
ATOM 696 N N . THR A 1 85 ? 1.092 0.472 -13.316 1.00 51.94 85 THR A N 1
ATOM 697 C CA . THR A 1 85 ? 0.012 1.468 -13.267 1.00 51.94 85 THR A CA 1
ATOM 698 C C . THR A 1 85 ? 0.329 2.742 -14.051 1.00 51.94 85 THR A C 1
ATOM 700 O O . THR A 1 85 ? -0.522 3.626 -14.106 1.00 51.94 85 THR A O 1
ATOM 703 N N . TRP A 1 86 ? 1.526 2.842 -14.649 1.00 49.44 86 TRP A N 1
ATOM 704 C CA . TRP A 1 86 ? 2.005 4.019 -15.382 1.00 49.44 86 TRP A CA 1
ATOM 705 C C . TRP A 1 86 ? 2.976 3.641 -16.509 1.00 49.44 86 TRP A C 1
ATOM 707 O O . TRP A 1 86 ? 3.895 2.857 -16.277 1.00 49.44 86 TRP A O 1
ATOM 717 N N . GLU A 1 87 ? 2.796 4.251 -17.683 1.00 45.22 87 GLU A N 1
ATOM 718 C CA . GLU A 1 87 ? 3.765 4.325 -18.787 1.00 45.22 87 GLU A CA 1
ATOM 719 C C . GLU A 1 87 ? 4.307 5.766 -18.854 1.00 45.22 87 GLU A C 1
ATOM 721 O O . GLU A 1 87 ? 3.571 6.723 -18.608 1.00 45.22 87 GLU A O 1
ATOM 726 N N . THR A 1 88 ? 5.599 5.938 -19.132 1.00 35.84 88 THR A N 1
ATOM 727 C CA . THR A 1 88 ? 6.210 7.248 -19.421 1.00 35.84 88 THR A CA 1
ATOM 728 C C . THR A 1 88 ? 6.052 7.588 -20.899 1.00 35.84 88 THR A C 1
ATOM 730 O O . THR A 1 88 ? 6.275 6.725 -21.748 1.00 35.84 88 THR A O 1
ATOM 733 N N . GLU A 1 89 ? 5.744 8.844 -21.227 1.00 54.62 89 GLU A N 1
ATOM 734 C CA . GLU A 1 89 ? 5.761 9.319 -22.613 1.00 54.62 89 GLU A CA 1
ATOM 735 C C . GLU A 1 89 ? 7.200 9.329 -23.166 1.00 54.62 89 GLU A C 1
ATOM 737 O O . GLU A 1 89 ? 8.111 9.864 -22.539 1.00 54.62 89 GLU A O 1
ATOM 742 N N . ASN A 1 90 ? 7.364 8.773 -24.374 1.00 44.56 90 ASN A N 1
ATOM 743 C CA . ASN A 1 90 ? 8.532 8.856 -25.271 1.00 44.56 90 ASN A CA 1
ATOM 744 C C . ASN A 1 90 ? 9.642 7.790 -25.214 1.00 44.56 90 ASN A C 1
ATOM 746 O O . ASN A 1 90 ? 10.817 8.129 -25.300 1.00 44.56 90 ASN A O 1
ATOM 750 N N . VAL A 1 91 ? 9.283 6.504 -25.319 1.00 36.59 91 VAL A N 1
ATOM 751 C CA . VAL A 1 91 ? 9.995 5.592 -26.242 1.00 36.59 91 VAL A CA 1
ATOM 752 C C . VAL A 1 91 ? 8.965 4.704 -26.936 1.00 36.59 91 VAL A C 1
ATOM 754 O O . VAL A 1 91 ? 8.210 3.979 -26.297 1.00 36.59 91 VAL A O 1
ATOM 757 N N . ARG A 1 92 ? 8.914 4.770 -28.266 1.00 38.88 92 ARG A N 1
ATOM 758 C CA . ARG A 1 92 ? 8.054 3.928 -29.102 1.00 38.88 92 ARG A CA 1
ATOM 759 C C . ARG A 1 92 ? 8.535 2.476 -28.988 1.00 38.88 92 ARG A C 1
ATOM 761 O O . ARG A 1 92 ? 9.538 2.124 -29.603 1.00 38.88 92 ARG A O 1
ATOM 768 N N . LEU A 1 93 ? 7.854 1.648 -28.198 1.00 39.75 93 LEU A N 1
ATOM 769 C CA . LEU A 1 93 ? 8.133 0.212 -28.099 1.00 39.75 93 LEU A CA 1
ATOM 770 C C . LEU A 1 93 ? 7.098 -0.606 -28.896 1.00 39.75 93 LEU A C 1
ATOM 772 O O . LEU A 1 93 ? 5.969 -0.147 -29.078 1.00 39.75 93 LEU A O 1
ATOM 776 N N . PRO A 1 94 ? 7.464 -1.795 -29.416 1.00 31.89 94 PRO A N 1
ATOM 777 C CA . PRO A 1 94 ? 6.561 -2.624 -30.214 1.00 31.89 94 PRO A CA 1
ATOM 778 C C . PRO A 1 94 ? 5.338 -3.070 -29.400 1.00 31.89 94 PRO A C 1
ATOM 780 O O . PRO A 1 94 ? 5.457 -3.341 -28.211 1.00 31.89 94 PRO A O 1
ATOM 783 N N . ALA A 1 95 ? 4.188 -3.237 -30.059 1.00 37.69 95 ALA A N 1
ATOM 784 C CA . ALA A 1 95 ? 2.846 -3.422 -29.478 1.00 37.69 95 ALA A CA 1
ATOM 785 C C . ALA A 1 95 ? 2.637 -4.580 -28.467 1.00 37.69 95 ALA A C 1
ATOM 787 O O . ALA A 1 95 ? 1.561 -4.686 -27.888 1.00 37.69 95 ALA A O 1
ATOM 788 N N . HIS A 1 96 ? 3.640 -5.420 -28.188 1.00 42.66 96 HIS A N 1
ATOM 789 C CA . HIS A 1 96 ? 3.621 -6.314 -27.019 1.00 42.66 96 HIS A CA 1
ATOM 790 C C . HIS A 1 96 ? 3.922 -5.577 -25.693 1.00 42.66 96 HIS A C 1
ATOM 792 O O . HIS A 1 96 ? 3.833 -6.180 -24.625 1.00 42.66 96 HIS A O 1
ATOM 798 N N . LEU A 1 97 ? 4.268 -4.283 -25.767 1.00 36.69 97 LEU A N 1
ATOM 799 C CA . LEU A 1 97 ? 4.633 -3.406 -24.647 1.00 36.69 97 LEU A CA 1
ATOM 800 C C . LEU A 1 97 ? 3.777 -2.130 -24.545 1.00 36.69 97 LEU A C 1
ATOM 802 O O . LEU A 1 97 ? 4.119 -1.256 -23.761 1.00 36.69 97 LEU A O 1
ATOM 806 N N . SER A 1 98 ? 2.676 -2.015 -25.295 1.00 41.06 98 SER A N 1
ATOM 807 C CA . SER A 1 98 ? 1.709 -0.915 -25.147 1.00 41.06 98 SER A CA 1
ATOM 808 C C . SER A 1 98 ? 0.304 -1.493 -24.975 1.00 41.06 98 SER A C 1
ATOM 810 O O . SER A 1 98 ? -0.290 -1.987 -25.938 1.00 41.06 98 SER A O 1
ATOM 812 N N . GLY A 1 99 ? -0.206 -1.478 -23.745 1.00 38.44 99 GLY A N 1
ATOM 813 C CA . GLY A 1 99 ? -1.507 -2.039 -23.379 1.00 38.44 99 GLY A CA 1
ATOM 814 C C . GLY A 1 99 ? -2.397 -0.975 -22.754 1.00 38.44 99 GLY A C 1
ATOM 815 O O . GLY A 1 99 ? -2.198 -0.587 -21.608 1.00 38.44 99 GLY A O 1
ATOM 816 N N . SER A 1 100 ? -3.377 -0.500 -23.515 1.00 34.12 100 SER A N 1
ATOM 817 C CA . SER A 1 100 ? -4.317 0.541 -23.119 1.00 34.12 100 SER A CA 1
ATOM 818 C C . SER A 1 100 ? -5.270 0.130 -21.987 1.00 34.12 100 SER A C 1
ATOM 820 O O . SER A 1 100 ? -5.735 -1.005 -21.892 1.00 34.12 100 SER A O 1
ATOM 822 N N . THR A 1 101 ? -5.721 1.174 -21.285 1.00 32.78 101 THR A N 1
ATOM 823 C CA . THR A 1 101 ? -6.988 1.322 -20.543 1.00 32.78 101 THR A CA 1
ATOM 824 C C . THR A 1 101 ? -6.989 0.979 -19.044 1.00 32.78 101 THR A C 1
ATOM 826 O O . THR A 1 101 ? -6.879 -0.166 -18.621 1.00 32.78 101 THR A O 1
ATOM 829 N N . VAL A 1 102 ? -7.269 2.044 -18.278 1.00 31.77 102 VAL A N 1
ATOM 830 C CA . VAL A 1 102 ? -7.560 2.178 -16.839 1.00 31.77 102 VAL A CA 1
ATOM 831 C C . VAL A 1 102 ? -6.369 1.959 -15.891 1.00 31.77 102 VAL A C 1
ATOM 833 O O . VAL A 1 102 ? -5.964 0.818 -15.660 1.00 31.77 102 VAL A O 1
ATOM 836 N N . PRO A 1 103 ? -5.829 3.013 -15.239 1.00 37.25 103 PRO A N 1
ATOM 837 C CA . PRO A 1 103 ? -4.879 2.794 -14.167 1.00 37.25 103 PRO A CA 1
ATOM 838 C C . PRO A 1 103 ? -5.660 2.174 -13.009 1.00 37.25 103 PRO A C 1
ATOM 840 O O . PRO A 1 103 ? -6.490 2.817 -12.370 1.00 37.25 103 PRO A O 1
ATOM 843 N N . SER A 1 104 ? -5.404 0.897 -12.734 1.00 38.62 104 SER A N 1
ATOM 844 C CA . SER A 1 104 ? -5.715 0.308 -11.437 1.00 38.62 104 SER A CA 1
ATOM 845 C C . SER A 1 104 ? -4.901 1.087 -10.410 1.00 38.62 104 SER A C 1
ATOM 847 O O . SER A 1 104 ? -3.776 0.705 -10.091 1.00 38.62 104 SER A O 1
ATOM 849 N N . CYS A 1 105 ? -5.459 2.179 -9.893 1.00 39.66 105 CYS A N 1
ATOM 850 C CA . CYS A 1 105 ? -4.993 2.821 -8.680 1.00 39.66 105 CYS A CA 1
ATOM 851 C C . CYS A 1 105 ? -4.693 1.723 -7.652 1.00 39.66 105 CYS A C 1
ATOM 853 O O . CYS A 1 105 ? -5.421 0.726 -7.574 1.00 39.66 105 CYS A O 1
ATOM 855 N N . ALA A 1 106 ? -3.594 1.842 -6.908 1.00 43.69 106 ALA A N 1
ATOM 856 C CA . ALA A 1 106 ? -3.347 0.918 -5.815 1.00 43.69 106 ALA A CA 1
ATOM 857 C C . ALA A 1 106 ? -4.504 1.079 -4.820 1.00 43.69 106 ALA A C 1
ATOM 859 O O . ALA A 1 106 ? -4.553 2.041 -4.061 1.00 43.69 106 ALA A O 1
ATOM 860 N N . ASN A 1 107 ? -5.478 0.174 -4.882 1.00 43.00 107 ASN A N 1
ATOM 861 C CA . ASN A 1 107 ? -6.565 0.128 -3.924 1.00 43.00 107 ASN A CA 1
ATOM 862 C C . ASN A 1 107 ? -5.998 -0.566 -2.689 1.00 43.00 107 ASN A C 1
ATOM 864 O O . ASN A 1 107 ? -5.872 -1.794 -2.665 1.00 43.00 107 ASN A O 1
ATOM 868 N N . ILE A 1 108 ? -5.596 0.208 -1.684 1.00 51.78 108 ILE A N 1
ATOM 869 C CA . ILE A 1 108 ? -5.313 -0.343 -0.363 1.00 51.78 108 ILE A CA 1
ATOM 870 C C . ILE A 1 108 ? -6.686 -0.509 0.287 1.00 51.78 108 ILE A C 1
ATOM 872 O O . ILE A 1 108 ? -7.399 0.467 0.527 1.00 51.78 108 ILE A O 1
ATOM 876 N N . ARG A 1 109 ? -7.113 -1.760 0.485 1.00 48.81 109 ARG A N 1
ATOM 877 C CA . ARG A 1 109 ? -8.412 -2.063 1.092 1.00 48.81 109 ARG A CA 1
ATOM 878 C C . ARG A 1 109 ? -8.170 -2.323 2.565 1.00 48.81 109 ARG A C 1
ATOM 880 O O . ARG A 1 109 ? -7.459 -3.255 2.918 1.00 48.81 109 ARG A O 1
ATOM 887 N N . LEU A 1 110 ? -8.746 -1.499 3.423 1.00 49.81 110 LEU A N 1
ATOM 888 C CA . LEU A 1 110 ? -8.453 -1.518 4.847 1.00 49.81 110 LEU A CA 1
ATOM 889 C C . LEU A 1 110 ? -9.591 -2.287 5.509 1.00 49.81 110 LEU A C 1
ATOM 891 O O . LEU A 1 110 ? -10.731 -1.829 5.532 1.00 49.81 110 LEU A O 1
ATOM 895 N N . ARG A 1 111 ? -9.309 -3.523 5.927 1.00 48.25 111 ARG A N 1
ATOM 896 C CA . ARG A 1 111 ? -10.186 -4.262 6.837 1.00 48.25 111 ARG A CA 1
ATOM 897 C C . ARG A 1 111 ? -9.498 -4.249 8.185 1.00 48.25 111 ARG A C 1
ATOM 899 O O . ARG A 1 111 ? -8.395 -4.782 8.282 1.00 48.25 111 ARG A O 1
ATOM 906 N N . ASP A 1 112 ? -10.154 -3.697 9.197 1.00 42.34 112 ASP A N 1
ATOM 907 C CA . ASP A 1 112 ? -9.790 -4.022 10.567 1.00 42.34 112 ASP A CA 1
ATOM 908 C C . ASP A 1 112 ? -9.991 -5.530 10.735 1.00 42.34 112 ASP A C 1
ATOM 910 O O . ASP A 1 112 ? -11.119 -6.026 10.769 1.00 42.34 112 ASP A O 1
ATOM 914 N N . LEU A 1 113 ? -8.898 -6.290 10.816 1.00 41.44 113 LEU A N 1
ATOM 915 C CA . LEU A 1 113 ? -8.932 -7.634 11.386 1.00 41.44 113 LEU A CA 1
ATOM 916 C C . LEU A 1 113 ? -9.022 -7.473 12.906 1.00 41.44 113 LEU A C 1
ATOM 918 O O . LEU A 1 113 ? -8.108 -7.819 13.654 1.00 41.44 113 LEU A O 1
ATOM 922 N N . GLY A 1 114 ? -10.131 -6.888 13.357 1.00 36.03 114 GLY A N 1
ATOM 923 C CA . GLY A 1 114 ? -10.551 -6.972 14.738 1.00 36.03 114 GLY A CA 1
ATOM 924 C C . GLY A 1 114 ? -10.825 -8.439 15.013 1.00 36.03 114 GLY A C 1
ATOM 925 O O . GLY A 1 114 ? -11.867 -8.961 14.627 1.00 36.03 114 GLY A O 1
ATOM 926 N N . TYR A 1 115 ? -9.870 -9.124 15.638 1.00 38.31 115 TYR A N 1
ATOM 927 C CA . TYR A 1 115 ? -10.150 -10.384 16.306 1.00 38.31 115 TYR A CA 1
ATOM 928 C C . TYR A 1 115 ? -11.246 -10.099 17.334 1.00 38.31 115 TYR A C 1
ATOM 930 O O . TYR A 1 115 ? -10.973 -9.601 18.425 1.00 38.31 115 TYR A O 1
ATOM 938 N N . THR A 1 116 ? -12.496 -10.399 16.995 1.00 36.06 116 THR A N 1
ATOM 939 C CA . THR A 1 116 ? -13.530 -10.604 17.999 1.00 36.06 116 THR A CA 1
ATOM 940 C C . THR A 1 116 ? -13.093 -11.826 18.797 1.00 36.06 116 THR A C 1
ATOM 942 O O . THR A 1 116 ? -13.274 -12.959 18.350 1.00 36.06 116 THR A O 1
ATOM 945 N N . LYS A 1 117 ? -12.466 -11.612 19.961 1.00 37.16 117 LYS A N 1
ATOM 946 C CA . LYS A 1 117 ? -12.481 -12.623 21.018 1.00 37.16 117 LYS A CA 1
ATOM 947 C C . LYS A 1 117 ? -13.955 -12.843 21.350 1.00 37.16 117 LYS A C 1
ATOM 949 O O . LYS A 1 117 ? -14.576 -11.985 21.969 1.00 37.16 117 LYS A O 1
ATOM 954 N N . ALA A 1 118 ? -14.516 -13.941 20.855 1.00 40.56 118 ALA A N 1
ATOM 955 C CA . ALA A 1 118 ? -15.736 -14.483 21.424 1.00 40.56 118 ALA A CA 1
ATOM 956 C C . ALA A 1 118 ? -15.409 -14.878 22.872 1.00 40.56 118 ALA A C 1
ATOM 958 O O . ALA A 1 118 ? -14.359 -15.482 23.116 1.00 40.56 118 ALA A O 1
ATOM 959 N N . GLY A 1 119 ? -16.239 -14.399 23.798 1.00 40.59 119 GLY A N 1
ATOM 960 C CA . GLY A 1 119 ? -16.181 -14.748 25.216 1.00 40.59 119 GLY A CA 1
ATOM 961 C C . GLY A 1 119 ? -16.579 -16.188 25.486 1.00 40.59 119 GLY A C 1
ATOM 962 O O . GLY A 1 119 ? -17.109 -16.845 24.561 1.00 40.59 119 GLY A O 1
#

pLDDT: mean 70.25, std 19.99, range [31.77, 94.38]

Foldseek 3Di:
DPPVVLLVVLVVVLVVLPPDPDQWDKDFDPQVWFAADDPDPLLPQAADQGDDGDPSNVSVSVSCSSLVWHQVLRNDHDDPQLNDQDDDPDDDDPPVNDDDDDRPTRITTGHPPPPPPDD

Organism: Heligmosomoides polygyrus (NCBI:txid6339)

Mean predicted aligned error: 12.05 Å

Solvent-accessible surface area (backbone atoms only — not comparable to full-atom values): 7548 Å² total; per-residue (Å²): 130,58,73,65,60,56,51,52,50,52,55,54,50,51,51,59,65,66,71,56,94,65,74,77,48,71,55,71,54,88,77,87,46,30,55,34,74,76,89,50,85,83,51,66,46,49,39,87,47,51,51,69,64,45,88,52,14,56,63,55,50,52,51,32,58,78,68,56,25,28,39,42,59,21,60,47,85,57,60,82,88,62,68,67,61,79,82,79,92,88,71,97,63,66,75,94,74,61,78,86,84,77,67,69,57,45,44,31,45,33,53,74,82,69,78,75,77,78,129

=== Feature glossary ===
The record interleaves many kinds of information about one protein. Here is each kind framed as the question it answers.

Q: What are the backbone torsion angles?
A: φ (phi) and ψ (psi) are the two rotatable backbone dihedrals per residue: φ is the C(i-1)–N–Cα–C torsion, ψ is the N–Cα–C–N(i+1) torsion, both in degrees on (−180°, 180°]. α-helical residues cluster near (−60°, −45°); β-strand residues near (−120°, +130°). A Ramachandran plot is simply a scatter of (φ, ψ) for every residue.

Q: What is the amino-acid chain?
A: This is the polypeptide sequence — one letter per residue, N-terminus first. Length ranges from a few dozen residues for small domains to over a thousand for large multi-domain proteins.

Q: How mobile is each atom in the crystal?
A: For experimental (PDB) structures, the B-factor (temperature factor) quantifies the positional spread of each atom in the crystal — a combination of thermal vibration and static disorder — in units of Å². High B-factors mark flexible loops or poorly resolved regions; low B-factors mark the rigid, well-ordered core.

Q: Are the domains correctly placed relative to each other?
A: Predicted Aligned Error (PAE) is an AlphaFold confidence matrix: entry (i, j) is the expected error in the position of residue j, in ångströms, when the prediction is superimposed on the true structure at residue i. Low PAE within a block of residues means that block is internally rigid and well-predicted; high PAE between two blocks means their relative placement is uncertain even if each block individually is confident.

Q: How confident is the AlphaFold model at each residue?
A: pLDDT is the predicted lDDT-Cα score: AlphaFold's confidence that the local environment of each residue (all inter-atomic distances within 15 Å) is correctly placed. It is a per-residue number between 0 and 100, with higher meaning more reliable.

Q: What family and function is it annotated with?
A: Functional annotations link the protein to curated databases. InterPro entries identify conserved domains and families by matching the sequence against member-database signatures (Pfam, PROSITE, CDD, …). Gene Ontology (GO) terms describe molecular function, biological process, and cellular component in a controlled vocabulary. CATH places the structure in a hierarchical fold classification (Class/Architecture/Topology/Homologous-superfamily). The organism is the source species.

Q: How big and how compact is the whole molecule?
A: Three whole-structure scalars: the radius of gyration (RMS distance of Cα from centroid, in Å), the count of Cα–Cα contacts (pairs closer than 8 Å and separated by more than four residues in sequence — i.e. tertiary, not local, contacts), and the bounding-box dimensions. Together they distinguish compact globular folds from extended fibres or disordered chains.

Q: What known structures does this most resemble?
A: The Foldseek neighbor list gives the closest experimentally determined structures in the PDB, ranked by structural alignment. TM-score near 1 means near-identical fold; near 0.3 means only rough topology match. This is how one finds what a novel AlphaFold prediction most resembles in the solved-structure universe.

Q: Which residues are buried vs exposed?
A: SASA measures how much of the protein is reachable by solvent. It is computed by rolling a water-sized probe over the atomic surface and summing the exposed area (Å²). Per-residue SASA distinguishes core (buried, low SASA) from surface (exposed, high SASA) residues; total SASA is a whole-molecule size measure.

Q: Which residues are in helices, strands, or loops?
A: Eight-state secondary structure 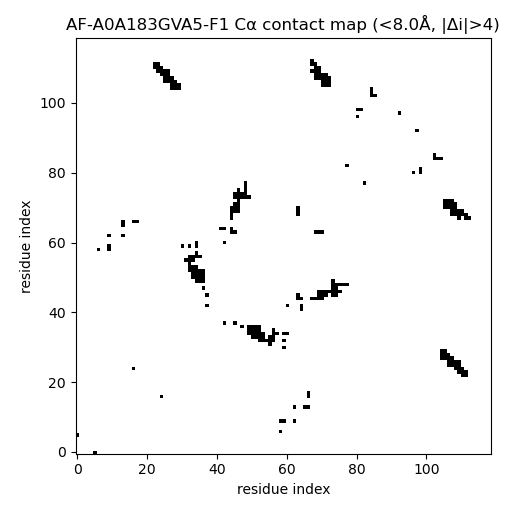(DSSP): H is the canonical α-helix, G the tighter 3₁₀-helix, I the wider π-helix; E/B are β-structure, T and S are turns and bends, and '-' is everything else. DSSP derives these from the pattern of main-chain N–H···O=C hydrogen bonds, not from the sequence.

Q: Where is each backbone atom in 3D?
A: Structure coordinates are given as an mmCIF _atom_site loop: one row per atom with element, residue name, chain id, sequence number, and x/y/z position in Å. Only the four main-chain atoms per residue are included here; side chains are omitted to keep the record compact.

Q: What if only a Cα trace is available?
A: Three-state secondary structure (P-SEA) collapses the eight DSSP classes into helix (a), strand (b), and coil (c). P-SEA assigns these from Cα geometry alone — distances and angles — without requiring backbone oxygens, so it works on any Cα trace.

Q: What do the rendered images show?
A: The six renders are orthographic views along the three Cartesian axes in both directions. Representation (cartoon, sticks, or surface) and color scheme (sequence-rainbow or by-chain) vary across proteins so the training set covers all the common visualization conventions.

Q: What does the local fold look like, residue by residue?
A: Foldseek's 3Di representation compresses backbone geometry into a per-residue letter drawn from a learned twenty-state alphabet. It captures the tertiary interaction pattern around each residue — which residues are packed against it in space, regardless of where they are in sequence.

Q: What do the diagnostic plots show?
A: The contact map is a binary N×N matrix image: pixel (i, j) is dark where Cα_i and Cα_j are within 8 Å and |i−j|>4. Because the |i−j|>4 filter removes local helical contacts, off-diagonal stripes parallel to the main diagonal indicate parallel β-sheets; stripes perpendicular to it indicate antiparallel β-sheets. The Ramachandran plot scatters every residue's (φ, ψ) pair against the sterically allowed regions. The PAE heatmap renders the predicted-aligned-error matrix.